Protein AF-A0A830DMX4-F1 (afdb_monomer_lite)

Foldseek 3Di:
DVVVVVVVVVVVVVVVVVVVVVVVVVVVVVVVVVVVPDDDPPPDPPDPVPPPPDPPPPPDDDQQDWDWDQDPVRDIAIWGFHADDPDPDTDTAGPDDPDPVRDDD

Organism: NCBI:txid374723

pLDDT: mean 81.21, std 17.01, range [42.91, 98.56]

Structure (mmCIF, N/CA/C/O backbone):
data_AF-A0A830DMX4-F1
#
_entry.id   AF-A0A830DMX4-F1
#
loop_
_atom_site.group_PDB
_atom_site.id
_atom_site.type_symbol
_atom_site.label_atom_id
_atom_site.label_alt_id
_atom_site.label_comp_id
_atom_site.label_asym_id
_atom_site.label_entity_id
_atom_site.label_seq_id
_atom_site.pdbx_PDB_ins_code
_atom_site.Cartn_x
_atom_site.Cartn_y
_atom_site.Cartn_z
_atom_site.occupancy
_atom_site.B_iso_or_equiv
_atom_site.auth_seq_id
_atom_site.auth_comp_id
_atom_site.auth_asym_id
_atom_site.auth_atom_id
_atom_site.pdbx_PDB_model_num
ATOM 1 N N . VAL A 1 1 ? 25.364 1.725 -35.404 1.00 63.75 1 VAL A N 1
ATOM 2 C CA . VAL A 1 1 ? 25.468 2.899 -34.502 1.00 63.75 1 VAL A CA 1
ATOM 3 C C . VAL A 1 1 ? 24.336 2.956 -33.469 1.00 63.75 1 VAL A C 1
ATOM 5 O O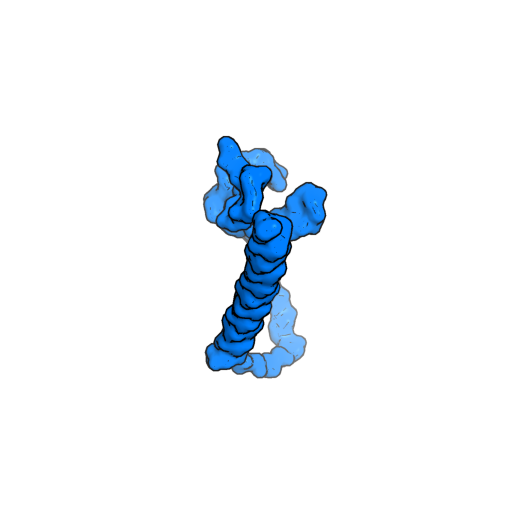 . VAL A 1 1 ? 24.633 3.144 -32.304 1.00 63.75 1 VAL A O 1
ATOM 8 N N . HIS A 1 2 ? 23.061 2.713 -33.814 1.00 79.12 2 HIS A N 1
ATOM 9 C CA . HIS A 1 2 ? 21.972 2.749 -32.811 1.00 79.12 2 HIS A CA 1
ATOM 10 C C . HIS A 1 2 ? 21.899 1.545 -31.855 1.00 79.12 2 HIS A C 1
ATOM 12 O O . HIS A 1 2 ? 21.402 1.690 -30.746 1.00 79.12 2 HIS A O 1
ATOM 18 N N . VAL A 1 3 ? 22.389 0.369 -32.257 1.00 9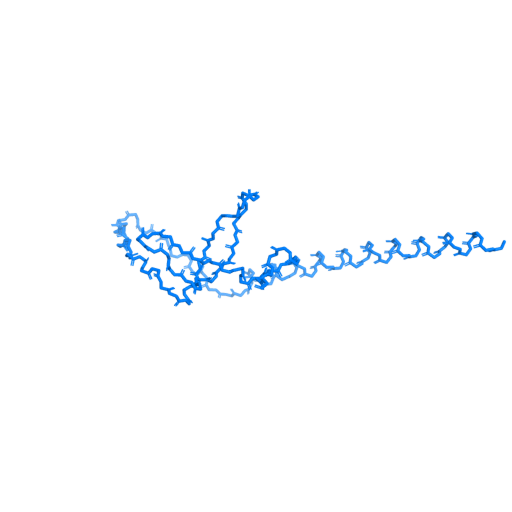1.75 3 VAL A N 1
ATOM 19 C CA . VAL A 1 3 ? 22.274 -0.860 -31.449 1.00 91.75 3 VAL A CA 1
ATOM 20 C C . VAL A 1 3 ? 23.104 -0.782 -30.167 1.00 91.75 3 VAL A C 1
ATOM 22 O O . VAL A 1 3 ? 22.593 -1.090 -29.097 1.00 91.75 3 VAL A O 1
ATOM 25 N N . GLU A 1 4 ? 24.347 -0.311 -30.262 1.00 93.19 4 GLU A N 1
ATOM 26 C CA . GLU A 1 4 ? 25.233 -0.147 -29.102 1.00 93.19 4 GLU A CA 1
ATOM 27 C C . GLU A 1 4 ? 24.678 0.887 -28.122 1.00 93.19 4 GLU A C 1
ATOM 29 O O . GLU A 1 4 ? 24.624 0.624 -26.928 1.00 93.19 4 GLU A O 1
ATOM 34 N N . LEU A 1 5 ? 24.159 2.012 -28.629 1.00 94.75 5 LEU A N 1
ATOM 35 C CA . LEU A 1 5 ? 23.520 3.032 -27.798 1.00 94.75 5 LEU A CA 1
ATOM 36 C C . LEU A 1 5 ? 22.307 2.476 -27.038 1.00 94.75 5 LEU A C 1
ATOM 38 O O . LEU A 1 5 ? 22.169 2.709 -25.841 1.00 94.75 5 LEU A O 1
ATOM 42 N N . VAL A 1 6 ? 21.435 1.729 -27.721 1.00 96.50 6 VAL A N 1
ATOM 43 C CA . VAL A 1 6 ? 20.258 1.114 -27.091 1.00 96.50 6 VAL A CA 1
ATOM 44 C C . VAL A 1 6 ? 20.672 0.077 -26.048 1.00 96.50 6 VAL A C 1
ATOM 46 O O . VAL A 1 6 ? 20.043 -0.001 -24.996 1.00 96.50 6 VAL A O 1
ATOM 49 N N . GLN A 1 7 ? 21.728 -0.696 -26.309 1.00 97.12 7 GLN A N 1
ATOM 50 C CA . GLN A 1 7 ? 22.235 -1.668 -25.345 1.00 97.12 7 GLN A CA 1
ATOM 51 C C . GLN A 1 7 ? 22.809 -0.975 -24.104 1.00 97.12 7 GLN A C 1
ATOM 53 O O . GLN A 1 7 ? 22.419 -1.310 -22.993 1.00 97.12 7 GLN A O 1
ATOM 58 N N . SER A 1 8 ? 23.629 0.065 -24.281 1.00 96.62 8 SER A N 1
ATOM 59 C CA . SER A 1 8 ? 24.194 0.821 -23.158 1.00 96.62 8 SER A CA 1
ATOM 60 C C . SER A 1 8 ? 23.129 1.504 -22.297 1.00 96.62 8 SER A C 1
ATOM 62 O O . SER A 1 8 ? 23.303 1.607 -21.085 1.00 96.62 8 SER A O 1
ATOM 64 N N . ILE A 1 9 ? 22.017 1.955 -22.891 1.00 97.69 9 ILE A N 1
ATOM 65 C CA . ILE A 1 9 ? 20.883 2.502 -22.130 1.00 97.69 9 ILE A CA 1
ATOM 66 C C . ILE A 1 9 ? 20.256 1.415 -21.255 1.00 97.69 9 ILE A C 1
ATOM 68 O O . ILE A 1 9 ? 20.064 1.643 -20.065 1.00 97.69 9 ILE A O 1
ATOM 72 N N . LYS A 1 10 ? 19.991 0.229 -21.813 1.00 98.06 1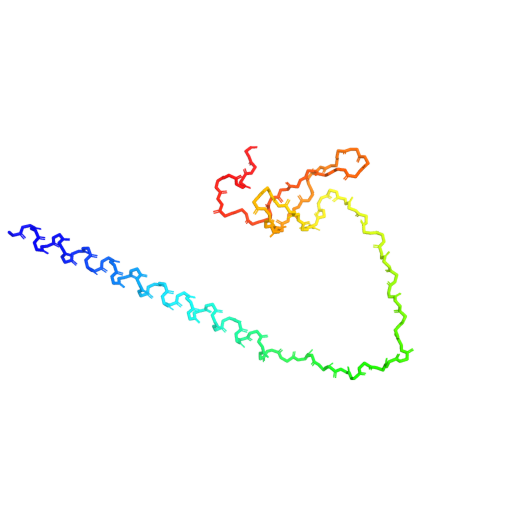0 LYS A N 1
ATOM 73 C CA . LYS A 1 10 ? 19.416 -0.890 -21.051 1.00 98.06 10 LYS A CA 1
ATOM 74 C C . LYS A 1 10 ? 20.317 -1.314 -19.896 1.00 98.06 10 LYS A C 1
ATOM 76 O O . LYS A 1 10 ? 19.834 -1.479 -18.780 1.00 98.06 10 LYS A O 1
ATOM 81 N N . ASP A 1 11 ? 21.618 -1.423 -20.149 1.00 98.31 11 ASP A N 1
ATOM 82 C CA . ASP A 1 11 ? 22.593 -1.800 -19.124 1.00 98.31 11 ASP A CA 1
ATOM 83 C C . ASP A 1 11 ? 22.630 -0.748 -17.994 1.00 98.31 11 ASP A C 1
ATOM 85 O O . ASP A 1 11 ? 22.696 -1.084 -16.808 1.00 98.31 11 ASP A O 1
ATOM 89 N N . ALA A 1 12 ? 22.520 0.541 -18.339 1.00 98.50 12 ALA A N 1
ATOM 90 C CA . ALA A 1 12 ? 22.435 1.625 -17.362 1.00 98.50 12 ALA A CA 1
ATOM 91 C C . ALA A 1 12 ? 21.116 1.609 -16.566 1.00 98.50 12 ALA A C 1
ATOM 93 O O . ALA A 1 12 ? 21.127 1.858 -15.358 1.00 98.50 12 ALA A O 1
ATOM 94 N N . GLU A 1 13 ? 19.985 1.309 -17.210 1.00 98.50 13 GLU A N 1
ATOM 95 C CA . GLU A 1 13 ? 18.675 1.174 -16.561 1.00 98.50 13 GLU A CA 1
ATOM 96 C C . GLU A 1 13 ? 18.658 0.012 -15.560 1.00 98.50 13 GLU A C 1
ATOM 98 O O . GLU A 1 13 ? 18.203 0.182 -14.424 1.00 98.50 13 GLU A O 1
ATOM 103 N N . GLU A 1 14 ? 19.206 -1.142 -15.944 1.00 98.56 14 GLU A N 1
ATOM 104 C CA . GLU A 1 14 ? 19.340 -2.312 -15.073 1.00 98.56 14 GLU A CA 1
ATOM 105 C C . GLU A 1 14 ? 20.266 -2.014 -13.885 1.00 98.56 14 GLU A C 1
ATOM 107 O O . GLU A 1 14 ? 19.901 -2.244 -12.725 1.00 98.56 14 GLU A O 1
ATOM 112 N N . GLY A 1 15 ? 21.423 -1.398 -14.143 1.00 98.31 15 GLY A N 1
ATOM 113 C CA . GLY A 1 15 ? 22.337 -0.954 -13.091 1.00 98.31 15 GLY A CA 1
ATOM 114 C C . GLY A 1 15 ? 21.675 0.015 -12.105 1.00 98.31 15 GLY A C 1
ATOM 115 O O . GLY A 1 15 ? 21.794 -0.144 -10.885 1.00 98.31 15 GLY A O 1
ATOM 116 N N . LEU A 1 16 ? 20.913 0.991 -12.609 1.00 98.56 16 LEU A N 1
ATOM 117 C CA . LEU A 1 16 ? 20.190 1.955 -11.779 1.00 98.56 16 LEU A CA 1
ATOM 118 C C . LEU A 1 16 ? 19.093 1.287 -10.942 1.00 98.56 16 LEU A C 1
ATOM 120 O O . LEU A 1 16 ? 18.901 1.652 -9.777 1.00 98.56 16 LEU A O 1
ATOM 124 N N . PHE A 1 17 ? 18.380 0.315 -11.509 1.00 98.25 17 PHE A N 1
ATOM 125 C CA . PHE A 1 17 ? 17.379 -0.463 -10.787 1.00 98.25 17 PHE A CA 1
ATOM 126 C C . PHE A 1 17 ? 18.002 -1.202 -9.596 1.00 98.25 17 PHE A C 1
ATOM 128 O O . PHE A 1 17 ? 17.516 -1.075 -8.465 1.00 98.25 17 PHE A O 1
ATOM 135 N N . HIS A 1 18 ? 19.116 -1.906 -9.814 1.00 98.50 18 HIS A N 1
ATOM 136 C CA . HIS A 1 18 ? 19.824 -2.610 -8.745 1.00 98.50 18 HIS A CA 1
ATOM 137 C C . HIS A 1 18 ? 20.342 -1.665 -7.659 1.00 98.50 18 HIS A C 1
ATOM 139 O O . HIS A 1 18 ? 20.185 -1.959 -6.471 1.00 98.50 18 HIS A O 1
ATOM 145 N N . LEU A 1 19 ? 20.882 -0.504 -8.041 1.00 98.44 19 LEU A N 1
ATOM 146 C CA . LEU A 1 19 ? 21.362 0.507 -7.098 1.00 98.44 19 LEU A CA 1
ATOM 147 C C . LEU A 1 19 ? 20.231 1.023 -6.195 1.00 98.44 19 LEU A C 1
ATOM 149 O O . LEU A 1 19 ? 20.381 1.085 -4.973 1.00 98.44 19 LEU A O 1
ATOM 153 N N . LYS A 1 20 ? 19.080 1.365 -6.787 1.00 98.44 20 LYS A N 1
ATOM 154 C CA . LYS A 1 20 ? 17.904 1.841 -6.043 1.00 98.44 20 LYS A CA 1
ATOM 155 C C . LYS A 1 20 ? 17.382 0.776 -5.085 1.00 98.44 20 LYS A C 1
ATOM 157 O O . LYS A 1 20 ? 17.112 1.087 -3.927 1.00 98.44 20 LYS A O 1
ATOM 162 N N . LYS A 1 21 ? 17.292 -0.479 -5.537 1.00 98.12 21 LYS A N 1
ATOM 163 C CA . LYS A 1 21 ? 16.882 -1.610 -4.694 1.00 98.12 21 LYS A CA 1
ATOM 164 C C . LYS A 1 21 ? 17.823 -1.794 -3.503 1.00 98.12 21 LYS A C 1
ATOM 166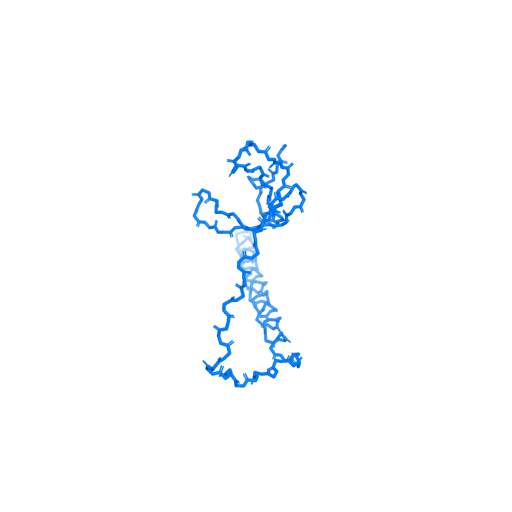 O O . LYS A 1 21 ? 17.354 -1.911 -2.376 1.00 98.12 21 LYS A O 1
ATOM 171 N N . ALA A 1 22 ? 19.135 -1.805 -3.742 1.00 97.81 22 ALA A N 1
ATOM 172 C CA . ALA A 1 22 ? 20.129 -1.970 -2.685 1.00 97.81 22 ALA A CA 1
ATOM 173 C C . ALA A 1 22 ? 20.063 -0.833 -1.654 1.00 97.81 22 ALA A C 1
ATOM 175 O O . ALA A 1 22 ? 20.123 -1.085 -0.453 1.00 97.81 22 ALA A O 1
ATOM 176 N N . ARG A 1 23 ? 19.886 0.415 -2.109 1.00 97.31 23 ARG A N 1
ATOM 177 C CA . ARG A 1 23 ? 19.709 1.569 -1.221 1.00 97.31 23 ARG A CA 1
ATOM 178 C C . ARG A 1 23 ? 18.452 1.446 -0.360 1.00 97.31 23 ARG A C 1
ATOM 180 O O . ARG A 1 23 ? 18.544 1.637 0.845 1.00 97.31 23 ARG A O 1
ATOM 187 N N . LEU A 1 24 ? 17.319 1.089 -0.962 1.00 97.25 24 LEU A N 1
ATOM 188 C CA . LEU A 1 24 ? 16.054 0.936 -0.243 1.00 97.25 24 LEU A CA 1
ATOM 189 C C . LEU A 1 24 ? 16.137 -0.152 0.837 1.00 97.25 24 LEU A C 1
ATOM 191 O O . LEU A 1 24 ? 15.652 0.056 1.942 1.00 97.25 24 LEU A O 1
ATOM 195 N N . LEU A 1 25 ? 16.776 -1.288 0.532 1.00 96.00 25 LEU A N 1
ATOM 196 C CA . LEU A 1 25 ? 16.997 -2.355 1.514 1.00 96.00 25 LEU A CA 1
ATOM 197 C C . LEU A 1 25 ? 17.841 -1.862 2.695 1.00 96.00 25 LEU A C 1
ATOM 199 O O . LEU A 1 25 ? 17.438 -2.036 3.836 1.00 96.00 25 LEU A O 1
ATOM 203 N N . ARG A 1 26 ? 18.946 -1.154 2.429 1.00 94.50 26 ARG A N 1
ATOM 204 C CA . ARG A 1 26 ? 19.789 -0.579 3.490 1.00 94.50 26 ARG A CA 1
ATOM 205 C C . ARG A 1 26 ? 19.056 0.451 4.347 1.00 94.50 26 ARG A C 1
ATOM 207 O O . ARG A 1 26 ? 19.271 0.501 5.551 1.00 94.50 26 ARG A O 1
ATOM 214 N N . GLU A 1 27 ? 18.231 1.296 3.734 1.00 93.25 27 GLU A N 1
ATOM 215 C CA . GLU A 1 27 ? 17.411 2.267 4.465 1.00 93.25 27 GLU A CA 1
ATOM 216 C C . GLU A 1 27 ? 16.379 1.551 5.351 1.00 93.25 27 GLU A C 1
ATOM 218 O O . GLU A 1 27 ? 16.217 1.927 6.509 1.00 93.25 27 GLU A O 1
ATOM 223 N N . ALA A 1 28 ? 15.746 0.482 4.855 1.00 91.94 28 ALA A N 1
ATOM 224 C CA . ALA A 1 28 ? 14.824 -0.336 5.642 1.00 91.94 28 ALA A CA 1
ATOM 225 C C . ALA A 1 28 ? 15.520 -1.034 6.825 1.00 91.94 28 ALA A C 1
ATOM 227 O O . ALA A 1 28 ? 15.003 -0.987 7.942 1.00 91.94 28 ALA A O 1
ATOM 228 N N . ASP A 1 29 ? 16.703 -1.611 6.602 1.00 91.56 29 ASP A N 1
ATOM 229 C CA . ASP A 1 29 ? 17.507 -2.236 7.658 1.00 91.56 29 ASP A CA 1
ATOM 230 C C . ASP A 1 29 ? 17.923 -1.199 8.715 1.00 91.56 29 ASP A C 1
ATOM 232 O O . ASP A 1 2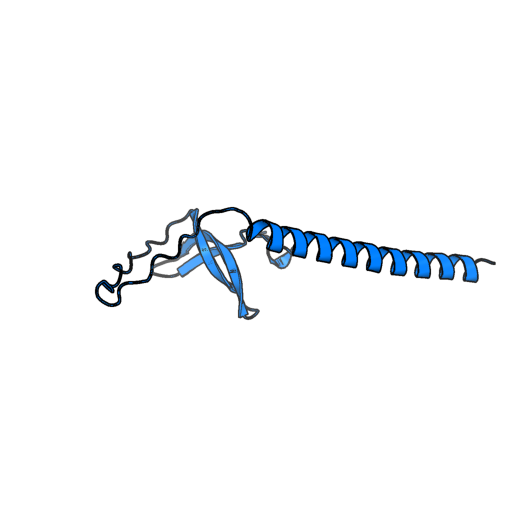9 ? 17.782 -1.435 9.912 1.00 91.56 29 ASP A O 1
ATOM 236 N N . SER A 1 30 ? 18.342 0.001 8.295 1.00 83.75 30 SER A N 1
ATOM 237 C CA . SER A 1 30 ? 18.719 1.084 9.213 1.00 83.75 30 SER A CA 1
ATOM 238 C C . SER A 1 30 ? 17.551 1.588 10.066 1.00 83.75 30 SER A C 1
ATOM 240 O O . SER A 1 30 ? 17.774 1.990 11.207 1.00 83.75 30 SER A O 1
ATOM 242 N N . VAL A 1 31 ? 16.322 1.597 9.540 1.00 85.62 31 VAL A N 1
ATOM 243 C CA . VAL A 1 31 ? 15.118 1.937 10.321 1.00 85.62 31 VAL A CA 1
ATOM 244 C C . VAL A 1 31 ? 14.827 0.853 11.357 1.00 85.62 31 VAL A C 1
ATOM 246 O O . VAL A 1 31 ? 14.461 1.175 12.487 1.00 85.62 31 VAL A O 1
ATOM 249 N N . LEU A 1 32 ? 15.018 -0.419 10.998 1.00 75.81 32 LEU A N 1
ATOM 250 C CA . LEU A 1 32 ? 14.846 -1.535 11.923 1.00 75.81 32 LEU A CA 1
ATOM 251 C C . LEU A 1 32 ? 15.882 -1.481 13.051 1.00 75.81 32 LEU A C 1
ATOM 253 O O . LEU A 1 32 ? 15.499 -1.569 14.211 1.00 75.81 32 LEU A O 1
ATOM 257 N N . GLU A 1 33 ? 17.162 -1.270 12.731 1.00 72.31 33 GLU A N 1
ATOM 258 C CA . GLU A 1 33 ? 18.240 -1.177 13.727 1.00 72.31 33 GLU A CA 1
ATOM 259 C C . GLU A 1 33 ? 18.145 0.091 14.588 1.00 72.31 33 GLU A C 1
ATOM 261 O O . GLU A 1 33 ? 18.340 0.032 15.801 1.00 72.31 33 GLU A O 1
ATOM 266 N N . GLY A 1 34 ? 17.756 1.228 14.001 1.00 58.12 34 GLY A N 1
ATOM 267 C CA . GLY A 1 34 ? 17.490 2.464 14.743 1.00 58.12 34 GLY A CA 1
ATOM 268 C C . GLY A 1 34 ? 16.309 2.347 15.715 1.00 58.12 34 GLY A C 1
ATOM 269 O O . GLY A 1 34 ? 16.286 3.031 16.735 1.00 58.12 34 GLY A O 1
ATOM 270 N N . SER A 1 35 ? 15.364 1.439 15.450 1.00 53.47 35 SER A N 1
ATOM 271 C CA . SER A 1 35 ? 14.258 1.127 16.361 1.00 53.47 35 SER A CA 1
ATOM 272 C C . SER A 1 35 ? 14.680 0.278 17.568 1.00 53.47 35 SER A C 1
ATOM 274 O O . SER A 1 35 ? 13.913 0.204 18.524 1.00 53.47 35 SER A O 1
ATOM 276 N N . VAL A 1 36 ? 15.858 -0.360 17.551 1.00 53.12 36 VAL A N 1
ATOM 277 C CA . VAL A 1 36 ? 16.350 -1.187 18.673 1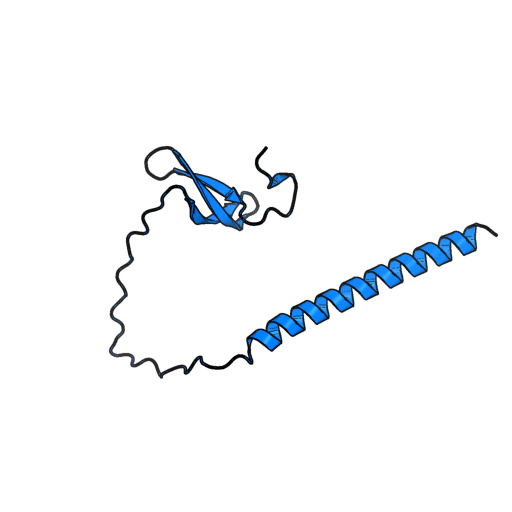.00 53.12 36 VAL A CA 1
ATOM 278 C C . VAL A 1 36 ? 17.149 -0.356 19.691 1.00 53.12 36 VAL A C 1
ATOM 280 O O . VAL A 1 36 ? 17.378 -0.815 20.803 1.00 53.12 36 VAL A O 1
ATOM 283 N N . ILE A 1 37 ? 17.557 0.873 19.340 1.00 51.00 37 ILE A N 1
ATOM 284 C CA . ILE A 1 37 ? 18.449 1.721 20.162 1.00 51.00 37 ILE A CA 1
ATOM 285 C C . ILE A 1 37 ? 17.702 2.915 20.804 1.00 51.00 37 ILE A C 1
ATOM 287 O O . ILE A 1 37 ? 18.314 3.787 21.411 1.00 51.00 37 ILE A O 1
ATOM 291 N N . SER A 1 38 ? 16.367 2.968 20.728 1.00 42.91 38 SER A N 1
ATOM 292 C CA . SER A 1 38 ? 15.584 3.885 21.571 1.00 42.91 38 SER A CA 1
ATOM 293 C C . SER A 1 38 ? 15.235 3.183 22.884 1.00 42.91 38 SER A C 1
ATOM 295 O O . SER A 1 38 ? 14.470 2.223 22.882 1.00 42.91 38 SER A O 1
ATOM 297 N N . ASP A 1 39 ? 15.827 3.676 23.970 1.00 48.78 39 ASP A N 1
ATOM 298 C CA . ASP A 1 39 ? 15.750 3.175 25.344 1.00 48.78 39 ASP A CA 1
ATOM 299 C C . ASP A 1 39 ? 14.340 2.829 25.868 1.00 48.78 39 ASP A C 1
ATOM 301 O O . ASP A 1 39 ? 13.350 3.497 25.570 1.00 48.78 39 ASP A O 1
ATOM 305 N N . ASP A 1 40 ? 14.357 1.848 26.780 1.00 45.03 40 ASP A N 1
ATOM 306 C CA . ASP A 1 40 ? 13.389 1.545 27.846 1.00 45.03 40 ASP A CA 1
ATOM 307 C C . ASP A 1 40 ? 12.360 0.425 27.618 1.00 45.03 40 ASP A C 1
ATOM 309 O O . ASP A 1 40 ? 11.159 0.573 27.830 1.00 45.03 40 ASP A O 1
ATOM 313 N N . VAL A 1 41 ? 12.852 -0.776 27.305 1.00 51.97 41 VAL A N 1
ATOM 314 C CA . VAL A 1 41 ? 12.199 -1.996 27.803 1.00 51.97 41 VAL A CA 1
ATOM 315 C C . VAL A 1 41 ? 13.101 -2.603 28.866 1.00 51.97 41 VAL A C 1
ATOM 317 O O . VAL A 1 41 ? 13.868 -3.536 28.620 1.00 51.97 41 VAL A O 1
ATOM 320 N N . LYS A 1 42 ? 13.015 -2.057 30.082 1.00 48.44 42 LYS A N 1
ATOM 321 C CA . LYS A 1 42 ? 13.387 -2.780 31.297 1.00 48.44 42 LYS A CA 1
ATOM 322 C C . LYS A 1 42 ? 12.513 -4.036 31.356 1.00 48.44 42 LYS A C 1
ATOM 324 O O . LYS A 1 42 ? 11.377 -3.992 31.815 1.00 48.44 42 LYS A O 1
ATOM 329 N N . VAL A 1 43 ? 13.027 -5.151 30.843 1.00 54.91 43 VAL A N 1
ATOM 330 C CA . VAL A 1 43 ? 12.415 -6.467 31.040 1.00 54.91 43 VAL A CA 1
ATOM 331 C C . VAL A 1 43 ? 12.558 -6.783 32.526 1.00 54.91 43 VAL A C 1
ATOM 333 O O . VAL A 1 43 ? 13.600 -7.261 32.975 1.00 54.91 43 VAL A O 1
ATOM 336 N N . GLU A 1 44 ? 11.545 -6.435 33.316 1.00 57.00 44 GLU A N 1
ATOM 337 C CA . GLU A 1 44 ? 11.440 -6.950 34.675 1.00 57.00 44 GLU A CA 1
ATOM 338 C C . GLU A 1 44 ? 11.324 -8.481 34.602 1.00 57.00 44 GLU A C 1
ATOM 340 O O . GLU A 1 44 ? 10.596 -8.999 33.747 1.00 57.00 44 GLU A O 1
ATOM 345 N N . PRO A 1 45 ? 12.056 -9.233 35.443 1.00 59.97 45 PRO A N 1
ATOM 346 C CA . PRO A 1 45 ? 11.878 -10.673 35.534 1.00 59.97 45 PRO A CA 1
ATOM 347 C C . PRO A 1 45 ? 10.420 -10.963 35.882 1.00 59.97 45 PRO A C 1
ATOM 349 O O . PRO A 1 45 ? 9.936 -10.537 36.928 1.00 59.97 45 PRO A O 1
ATOM 352 N N . LEU A 1 46 ? 9.720 -11.665 34.993 1.00 53.75 46 LEU A N 1
ATOM 353 C CA . LEU A 1 46 ? 8.351 -12.095 35.239 1.00 53.75 46 LEU A CA 1
ATOM 354 C C . LEU A 1 46 ? 8.356 -13.040 36.446 1.00 53.75 46 LEU A C 1
ATOM 356 O O . LEU A 1 46 ? 8.869 -14.157 36.361 1.00 53.75 46 LEU A O 1
ATOM 360 N N . ASP A 1 47 ? 7.817 -12.575 37.573 1.00 58.69 47 ASP A N 1
ATOM 361 C CA . ASP A 1 47 ? 7.536 -13.415 38.733 1.00 58.69 47 ASP A CA 1
ATOM 362 C C . ASP A 1 47 ? 6.479 -14.458 38.316 1.00 58.69 47 ASP A C 1
ATOM 364 O O . ASP A 1 47 ? 5.362 -14.079 37.942 1.00 58.69 47 ASP A O 1
ATOM 368 N N . PRO A 1 48 ? 6.793 -15.768 38.349 1.00 59.94 48 PRO A N 1
ATOM 369 C CA . PRO A 1 48 ? 5.868 -16.824 37.934 1.00 59.94 48 PRO A CA 1
ATOM 370 C C . PRO A 1 48 ? 4.603 -16.911 38.805 1.00 59.94 48 PRO A C 1
ATOM 372 O O . PRO A 1 48 ? 3.701 -17.687 38.492 1.00 59.94 48 PRO A O 1
ATOM 375 N N . THR A 1 49 ? 4.518 -16.130 39.885 1.00 59.19 49 THR A N 1
ATOM 376 C CA . THR A 1 49 ? 3.399 -16.139 40.834 1.00 59.19 49 THR A CA 1
ATOM 377 C C . THR A 1 49 ? 2.248 -15.202 40.434 1.00 59.19 49 THR A C 1
ATOM 379 O O . THR A 1 49 ? 1.148 -15.353 40.955 1.00 59.19 49 THR A O 1
ATOM 382 N N . ASN A 1 50 ? 2.451 -14.271 39.488 1.00 50.59 50 ASN A N 1
ATOM 383 C CA . ASN A 1 50 ? 1.459 -13.242 39.128 1.00 50.59 50 ASN A CA 1
ATOM 384 C C . ASN A 1 50 ? 0.805 -13.435 37.743 1.00 50.59 50 ASN A C 1
ATOM 386 O O . ASN A 1 50 ? 0.416 -12.472 37.087 1.00 50.59 50 ASN A O 1
ATOM 390 N N . ALA A 1 51 ? 0.677 -14.677 37.271 1.00 58.00 51 ALA A N 1
ATOM 391 C CA . ALA A 1 51 ? -0.064 -14.988 36.048 1.00 58.00 51 ALA A CA 1
ATOM 392 C C . ALA A 1 51 ? -1.586 -14.960 36.293 1.00 58.00 51 ALA A C 1
ATOM 394 O O . ALA A 1 51 ? -2.275 -15.963 36.100 1.00 58.00 51 ALA A O 1
ATOM 395 N N . GLU A 1 52 ? -2.127 -13.827 36.744 1.00 61.41 52 GLU A N 1
ATOM 396 C CA . GLU A 1 52 ? -3.561 -13.590 36.611 1.00 61.41 52 GLU A CA 1
ATOM 397 C C . GLU A 1 52 ? -3.815 -13.294 35.129 1.00 61.41 52 GLU A C 1
ATOM 399 O O . GLU A 1 52 ? -3.283 -12.335 34.571 1.00 61.41 52 GLU A O 1
ATOM 404 N N . ALA A 1 53 ? -4.530 -14.192 34.448 1.00 58.03 53 ALA A N 1
ATOM 405 C CA . ALA A 1 53 ? -4.888 -13.992 33.053 1.00 58.03 53 ALA A CA 1
ATOM 406 C C . ALA A 1 53 ? -5.689 -12.691 32.949 1.00 58.03 53 ALA A C 1
ATOM 408 O O . ALA A 1 53 ? -6.784 -12.606 33.509 1.00 58.03 53 ALA A O 1
ATOM 409 N N . GLU A 1 54 ? -5.145 -11.685 32.257 1.00 61.28 54 GLU A N 1
ATOM 410 C CA . GLU A 1 54 ? -5.892 -10.464 31.971 1.00 61.28 54 GLU A CA 1
ATOM 411 C C . GLU A 1 54 ? -7.248 -10.858 31.364 1.00 61.28 54 GLU A C 1
ATOM 413 O O . GLU A 1 54 ? -7.289 -11.694 30.449 1.00 61.28 54 GLU A O 1
ATOM 418 N N . PRO A 1 55 ? -8.370 -10.324 31.881 1.00 59.31 55 PRO A N 1
ATOM 419 C CA . PRO A 1 55 ? -9.678 -10.663 31.355 1.00 59.31 55 PRO A CA 1
ATOM 420 C C . PRO A 1 55 ? -9.692 -10.324 29.868 1.00 59.31 55 PRO A C 1
ATOM 422 O O . PRO A 1 55 ? -9.337 -9.211 29.478 1.00 59.31 55 PRO A O 1
ATOM 425 N N . LEU A 1 56 ? -10.088 -11.296 29.041 1.00 55.81 56 LEU A N 1
ATOM 426 C CA . LEU A 1 56 ? -10.317 -11.092 27.616 1.00 55.81 56 LEU A CA 1
ATOM 427 C C . LEU A 1 56 ? -11.391 -10.014 27.494 1.00 55.81 56 LEU A C 1
ATOM 429 O O . LEU A 1 56 ? -12.578 -10.300 27.626 1.00 55.81 56 LEU A O 1
ATOM 433 N N . VAL A 1 57 ? -10.967 -8.761 27.334 1.00 57.69 57 VAL A N 1
ATOM 434 C CA . VAL A 1 57 ? -11.878 -7.642 27.134 1.00 57.69 57 VAL A CA 1
ATOM 435 C C . VAL A 1 57 ? -12.705 -8.016 25.916 1.00 57.69 57 VAL A C 1
ATOM 437 O O . VAL A 1 57 ? -12.134 -8.206 24.841 1.00 57.69 57 VAL A O 1
ATOM 440 N N . ASP A 1 58 ? -14.019 -8.167 26.096 1.00 57.75 58 ASP A N 1
ATOM 441 C CA . ASP A 1 58 ? -14.959 -8.384 25.003 1.00 57.75 58 ASP A CA 1
ATOM 442 C C . ASP A 1 58 ? -14.766 -7.239 24.012 1.00 57.75 58 ASP A C 1
ATOM 444 O O . ASP A 1 58 ? -15.235 -6.113 24.210 1.00 57.75 58 ASP A O 1
ATOM 448 N N . GLN A 1 59 ? -13.964 -7.499 22.979 1.00 61.03 59 GLN A N 1
ATOM 449 C CA . GLN A 1 59 ? -13.542 -6.480 22.043 1.00 61.03 59 GLN A CA 1
ATOM 450 C C . GLN A 1 59 ? -14.747 -6.174 21.164 1.00 61.03 59 GLN A C 1
ATOM 452 O O . GLN A 1 59 ? -15.024 -6.836 20.166 1.00 61.03 59 GLN A O 1
ATOM 457 N N . SER A 1 60 ? -15.527 -5.196 21.609 1.00 72.12 60 SER A N 1
ATOM 458 C CA . SER A 1 60 ? -16.732 -4.741 20.939 1.00 72.12 60 SER A CA 1
ATOM 459 C C . SER A 1 60 ? -16.334 -4.021 19.653 1.00 72.12 60 SER A C 1
ATOM 461 O O . SER A 1 60 ? -15.918 -2.863 19.640 1.00 72.12 60 SER A O 1
ATOM 463 N N . PHE A 1 61 ? -16.420 -4.740 18.536 1.00 82.31 61 PHE A N 1
ATOM 464 C CA . PHE A 1 61 ? -16.153 -4.188 17.217 1.00 82.31 61 PHE A CA 1
ATOM 465 C C . PHE A 1 61 ? -17.248 -3.188 16.834 1.00 82.31 61 PHE A C 1
ATOM 467 O O . PHE A 1 61 ? -18.422 -3.539 16.721 1.00 82.31 61 PHE A O 1
ATOM 474 N N . SER A 1 62 ? -16.856 -1.937 16.609 1.00 89.12 62 SER A N 1
ATOM 475 C CA . SER A 1 62 ? -17.744 -0.861 16.157 1.00 89.12 62 SER A CA 1
ATOM 476 C C . SER A 1 62 ? -17.268 -0.283 14.823 1.00 89.12 62 SER A C 1
ATOM 478 O O . SER A 1 62 ? -16.105 -0.440 14.441 1.00 89.12 62 SER A O 1
ATOM 480 N N . ILE A 1 63 ? -18.160 0.395 14.095 1.00 91.56 63 ILE A N 1
ATOM 481 C CA . ILE A 1 63 ? -17.786 1.132 12.879 1.00 91.56 63 ILE A CA 1
ATOM 482 C C . ILE A 1 63 ? -16.713 2.170 13.240 1.00 91.56 63 ILE A C 1
ATOM 484 O O . ILE A 1 63 ? -16.846 2.896 14.220 1.00 91.56 63 ILE A O 1
ATOM 488 N N . GLY A 1 64 ? -15.632 2.214 12.465 1.00 90.50 64 GLY A N 1
ATOM 489 C CA . GLY A 1 64 ? -14.439 3.020 12.730 1.00 90.50 64 GLY A CA 1
ATOM 490 C C . GLY A 1 64 ? -13.358 2.307 13.550 1.00 90.50 64 GLY A C 1
ATOM 491 O O . GLY A 1 64 ? -12.246 2.822 13.663 1.00 90.50 64 GLY A O 1
ATOM 492 N N . SER A 1 65 ? -13.623 1.109 14.081 1.00 90.75 65 SER A N 1
ATOM 493 C CA . SER A 1 65 ? -12.594 0.322 14.768 1.00 90.75 65 SER A CA 1
ATOM 494 C C . SER A 1 65 ? -11.553 -0.203 13.779 1.00 90.75 65 SER A C 1
ATOM 496 O O . SER A 1 65 ? -11.885 -0.704 12.699 1.00 90.75 65 SER A O 1
ATOM 498 N N . LYS A 1 66 ? -10.277 -0.124 14.165 1.00 92.62 66 LYS A N 1
ATOM 499 C CA . LYS A 1 66 ? -9.181 -0.777 13.441 1.00 92.62 66 LYS A CA 1
ATOM 500 C C . LYS A 1 66 ? -9.150 -2.260 13.794 1.00 92.62 66 LYS A C 1
ATOM 502 O O . LYS A 1 66 ? -9.344 -2.628 14.948 1.00 92.62 66 LYS A O 1
ATOM 507 N N . CYS A 1 67 ? -8.879 -3.106 12.809 1.00 91.06 67 CYS A N 1
ATOM 508 C CA . CYS A 1 67 ? -8.800 -4.553 12.988 1.00 91.06 67 CYS A CA 1
ATOM 509 C C . CYS A 1 67 ? -7.764 -5.179 12.046 1.00 91.06 67 CYS A C 1
ATOM 511 O O . CYS A 1 67 ? -7.226 -4.520 11.151 1.00 91.06 67 CYS A O 1
ATOM 513 N N . ARG A 1 68 ? -7.497 -6.476 12.235 1.00 93.56 68 ARG A N 1
ATOM 514 C CA . ARG A 1 68 ? -6.820 -7.309 11.237 1.00 93.56 68 ARG A CA 1
ATOM 515 C C . ARG A 1 68 ? -7.811 -8.300 10.652 1.00 93.56 68 ARG A C 1
ATOM 517 O O . ARG A 1 68 ? -8.566 -8.920 11.392 1.00 93.56 68 ARG A O 1
ATOM 524 N N . PHE A 1 69 ? -7.768 -8.479 9.337 1.00 92.19 69 PHE A N 1
ATOM 525 C CA . PHE A 1 69 ? -8.596 -9.456 8.637 1.00 92.19 69 PHE A CA 1
ATOM 526 C C . PHE A 1 69 ? -7.751 -10.313 7.699 1.00 92.19 69 PHE A C 1
ATOM 528 O O . PHE A 1 69 ? -6.698 -9.886 7.210 1.00 92.19 69 PHE A O 1
ATOM 535 N N . ARG A 1 70 ? -8.207 -11.544 7.466 1.00 94.38 70 ARG A N 1
ATOM 536 C CA . ARG A 1 70 ? -7.568 -12.480 6.544 1.00 94.38 70 ARG A CA 1
ATOM 537 C C . ARG A 1 70 ? -8.211 -12.337 5.171 1.00 94.38 70 ARG A C 1
ATOM 539 O O . ARG A 1 70 ? -9.415 -12.528 5.032 1.00 94.38 70 ARG A O 1
ATOM 546 N N . TYR A 1 71 ? -7.414 -11.994 4.167 1.00 91.69 71 TYR A N 1
ATOM 547 C CA . TYR A 1 71 ? -7.895 -11.847 2.796 1.00 91.69 71 TYR A CA 1
ATOM 548 C C . TYR A 1 71 ? -7.886 -13.191 2.054 1.00 91.69 71 TYR A C 1
ATOM 550 O O . TYR A 1 71 ? -7.302 -14.171 2.522 1.00 91.69 71 TYR A O 1
ATOM 558 N N . THR A 1 72 ? -8.514 -13.245 0.880 1.00 92.25 72 THR A N 1
ATOM 559 C CA . THR A 1 72 ? -8.675 -14.468 0.068 1.00 92.25 72 THR A CA 1
ATOM 560 C C . THR A 1 72 ? -7.348 -15.114 -0.336 1.00 92.25 72 THR A C 1
ATOM 562 O O . THR A 1 72 ? -7.275 -16.325 -0.508 1.00 92.25 72 THR A O 1
ATOM 565 N N . ASN A 1 73 ? -6.270 -14.334 -0.408 1.00 89.25 73 ASN A N 1
ATOM 566 C CA . ASN A 1 73 ? -4.911 -14.829 -0.641 1.00 89.25 73 ASN A CA 1
ATOM 567 C C . ASN A 1 73 ? -4.241 -15.449 0.607 1.00 89.25 73 ASN A C 1
ATOM 569 O O . ASN A 1 73 ? -3.057 -15.784 0.577 1.00 89.25 73 ASN A O 1
ATOM 573 N N . GLY A 1 74 ? -4.965 -15.546 1.724 1.00 93.75 74 GLY A N 1
ATOM 574 C CA . GLY A 1 74 ? -4.512 -16.131 2.980 1.00 93.75 74 GLY A CA 1
ATOM 575 C C . GLY A 1 74 ? -3.663 -15.214 3.865 1.00 93.75 74 GLY A C 1
ATOM 576 O O . GLY A 1 74 ? -3.350 -15.624 4.985 1.00 93.75 74 GLY A O 1
ATOM 577 N N . ARG A 1 75 ? -3.309 -14.003 3.411 1.00 93.12 75 ARG A N 1
ATOM 578 C CA . ARG A 1 75 ? -2.494 -13.032 4.160 1.00 93.12 75 ARG A CA 1
ATOM 579 C C . ARG A 1 75 ? -3.358 -12.150 5.063 1.00 93.12 75 ARG A C 1
ATOM 581 O O . ARG A 1 75 ? -4.533 -11.910 4.789 1.00 93.12 75 ARG A O 1
ATOM 588 N N . TRP A 1 76 ? -2.751 -11.661 6.140 1.00 94.62 76 TRP A N 1
ATOM 589 C CA . TRP A 1 76 ? -3.383 -10.744 7.086 1.00 94.62 76 TRP A CA 1
ATOM 590 C C . TRP A 1 76 ? -3.110 -9.295 6.714 1.00 94.62 76 TRP A C 1
ATOM 592 O O . TRP A 1 76 ? -1.951 -8.914 6.545 1.00 94.62 76 TRP A O 1
ATOM 602 N N . TYR A 1 77 ? -4.162 -8.485 6.694 1.00 93.56 77 TYR A N 1
ATOM 603 C CA . TYR A 1 77 ? -4.092 -7.057 6.401 1.00 93.56 77 TYR A CA 1
ATOM 604 C C . TYR A 1 77 ? -4.676 -6.239 7.547 1.00 93.56 77 TYR A C 1
ATOM 606 O O . TYR A 1 77 ? -5.541 -6.716 8.283 1.00 93.56 77 TYR A O 1
ATOM 614 N N . ASN A 1 78 ? -4.192 -5.005 7.685 1.00 94.38 78 ASN A N 1
ATOM 615 C CA . ASN A 1 78 ? -4.802 -4.014 8.563 1.00 94.38 78 ASN A CA 1
ATOM 616 C C . ASN A 1 78 ? -6.018 -3.422 7.857 1.00 94.38 78 ASN A C 1
ATOM 618 O O . ASN A 1 78 ? -5.928 -3.026 6.690 1.00 94.38 78 ASN A O 1
ATOM 622 N N . GLY A 1 79 ? -7.132 -3.343 8.571 1.00 93.62 79 GLY A N 1
ATOM 623 C CA . GLY A 1 79 ? -8.366 -2.802 8.040 1.00 93.62 79 GLY A CA 1
ATOM 624 C C . GLY A 1 79 ? -9.123 -1.924 9.019 1.00 93.62 79 GLY A C 1
ATOM 625 O O . GLY A 1 79 ? -8.809 -1.857 10.209 1.00 93.62 79 GLY A O 1
ATOM 626 N N . LEU A 1 80 ? -10.121 -1.238 8.479 1.00 93.44 80 LEU A N 1
ATOM 627 C CA . LEU A 1 80 ? -11.048 -0.386 9.205 1.00 93.44 80 LEU A CA 1
ATOM 628 C C . LEU A 1 80 ? -12.465 -0.922 9.004 1.00 93.44 80 LEU A C 1
ATOM 630 O O . LEU A 1 80 ? -12.875 -1.168 7.870 1.00 93.44 80 LEU A O 1
ATOM 634 N N . ILE A 1 81 ? -13.214 -1.102 10.088 1.00 92.94 81 ILE A N 1
ATOM 635 C CA . ILE A 1 81 ? -14.619 -1.507 9.999 1.00 92.94 81 ILE A CA 1
ATOM 636 C C . ILE A 1 81 ? -15.429 -0.322 9.477 1.00 92.94 81 ILE A C 1
ATOM 638 O O . ILE A 1 81 ? -15.512 0.709 10.136 1.00 92.94 81 ILE A O 1
ATOM 642 N N . VAL A 1 82 ? -16.043 -0.464 8.306 1.00 93.38 82 VAL A N 1
ATOM 643 C CA . VAL A 1 82 ? -16.883 0.579 7.687 1.00 93.38 82 VAL A CA 1
ATOM 644 C C . VAL A 1 82 ? -18.371 0.264 7.756 1.00 93.38 82 VAL A C 1
ATOM 646 O O . VAL A 1 82 ? -19.200 1.135 7.520 1.00 93.38 82 VAL A O 1
ATOM 649 N N . GLY A 1 83 ? -18.725 -0.970 8.105 1.00 91.88 83 GLY A N 1
ATOM 650 C CA . GLY A 1 83 ? -20.110 -1.378 8.284 1.00 91.88 83 GLY A CA 1
ATOM 651 C C . GLY A 1 83 ? -20.209 -2.679 9.063 1.00 91.88 83 GLY A C 1
ATOM 652 O O . GLY A 1 83 ? -19.272 -3.474 9.078 1.00 91.88 83 GLY A O 1
ATOM 653 N N . LEU A 1 84 ? -21.355 -2.898 9.694 1.00 91.19 84 LEU A N 1
ATOM 654 C CA . LEU A 1 84 ? -21.703 -4.148 10.360 1.00 91.19 84 LEU A CA 1
ATOM 655 C C . LEU A 1 84 ? -22.896 -4.759 9.622 1.00 91.19 84 LEU A C 1
ATOM 657 O O . LEU A 1 84 ? -23.889 -4.074 9.382 1.00 91.19 84 LEU A O 1
ATOM 661 N N . GLU A 1 85 ? -22.789 -6.028 9.242 1.00 86.88 85 GLU A N 1
ATOM 662 C CA . GLU A 1 85 ? -23.865 -6.793 8.611 1.00 86.88 85 GLU A CA 1
ATOM 663 C C . GLU A 1 85 ? -24.305 -7.908 9.569 1.00 86.88 85 GLU A C 1
ATOM 665 O O . GLU A 1 85 ? -23.713 -8.980 9.637 1.00 86.88 85 GLU A O 1
ATOM 670 N N . GLY A 1 86 ? -25.353 -7.647 10.352 1.00 78.31 86 GLY A N 1
ATOM 671 C CA . GLY A 1 86 ? -25.908 -8.624 11.294 1.00 78.31 86 GLY A CA 1
ATOM 672 C C . GLY A 1 86 ? -24.995 -8.963 12.481 1.00 78.31 86 GLY A C 1
ATOM 673 O O . GLY A 1 86 ? -24.050 -8.244 12.807 1.00 78.31 86 GLY A O 1
ATOM 674 N N . SER A 1 87 ? -25.305 -10.065 13.170 1.00 75.19 87 SER A N 1
ATOM 675 C CA . SER A 1 87 ? -24.551 -10.526 14.339 1.00 75.19 87 SER A CA 1
ATOM 676 C C . SER A 1 87 ? -23.289 -11.276 13.902 1.00 75.19 87 SER A C 1
ATOM 678 O O . SER A 1 87 ? -23.332 -12.477 13.637 1.00 75.19 87 SER A O 1
ATOM 680 N N . GLY A 1 88 ? -22.166 -10.563 13.817 1.00 81.88 88 GLY A N 1
ATOM 681 C CA . GLY A 1 88 ? -20.837 -11.161 13.644 1.00 81.88 88 GLY A CA 1
ATOM 682 C C . GLY A 1 88 ? -20.213 -11.032 12.254 1.00 81.88 88 GLY A C 1
ATOM 683 O O . GLY A 1 88 ? -19.114 -11.543 12.056 1.00 81.88 88 GLY A O 1
ATOM 684 N N . THR A 1 89 ? -20.852 -10.334 11.307 1.00 89.44 89 THR A N 1
ATOM 685 C CA . THR A 1 89 ? -20.215 -9.979 10.026 1.00 89.44 89 THR A CA 1
ATOM 686 C C . THR A 1 89 ? -19.975 -8.476 9.960 1.00 89.44 89 THR A C 1
ATOM 688 O O . THR A 1 89 ? -20.792 -7.672 10.406 1.00 89.44 89 THR A O 1
ATOM 691 N N . ALA A 1 90 ? -18.830 -8.083 9.410 1.00 91.50 90 ALA A N 1
ATOM 692 C CA . ALA A 1 90 ? -18.439 -6.692 9.255 1.00 91.50 90 ALA A CA 1
ATOM 693 C C . ALA A 1 90 ? -17.864 -6.456 7.858 1.00 91.50 90 ALA A C 1
ATOM 695 O O . ALA A 1 90 ? -17.138 -7.291 7.318 1.00 91.50 90 ALA A O 1
ATOM 696 N N . LYS A 1 91 ? -18.157 -5.286 7.293 1.00 93.19 91 LYS A N 1
ATOM 697 C CA . LYS A 1 91 ? -17.487 -4.760 6.105 1.00 93.19 91 LYS A CA 1
ATOM 698 C C . LYS A 1 91 ? -16.223 -4.044 6.536 1.00 93.19 91 LYS A C 1
ATOM 700 O O . LYS A 1 91 ? -16.261 -3.160 7.394 1.00 93.19 91 LYS A O 1
ATOM 705 N N . ILE A 1 92 ? -15.113 -4.424 5.920 1.00 92.44 92 ILE A N 1
ATOM 706 C CA . ILE A 1 92 ? -13.781 -3.950 6.274 1.00 92.44 92 ILE A CA 1
ATOM 707 C C . ILE A 1 92 ? -13.128 -3.367 5.026 1.00 92.44 92 ILE A C 1
ATOM 709 O O . ILE A 1 92 ? -13.186 -3.971 3.956 1.00 92.44 92 ILE A O 1
ATOM 713 N N . THR A 1 93 ? -12.496 -2.206 5.161 1.00 92.75 93 THR A N 1
ATOM 714 C CA . THR A 1 93 ? -11.658 -1.609 4.113 1.00 92.75 93 THR A CA 1
ATOM 715 C C . THR A 1 93 ? -10.188 -1.787 4.450 1.00 92.75 93 THR A C 1
ATOM 717 O O . THR A 1 93 ? -9.819 -1.870 5.622 1.00 92.75 93 THR A O 1
ATOM 720 N N . PHE A 1 94 ? -9.330 -1.857 3.431 1.00 93.81 94 PHE A N 1
ATOM 721 C CA . PHE A 1 94 ? -7.885 -1.888 3.640 1.00 93.81 94 PHE A CA 1
ATOM 722 C C . PHE A 1 94 ? -7.413 -0.542 4.193 1.00 93.81 94 PHE A C 1
ATOM 724 O O . PHE A 1 94 ? -7.713 0.505 3.626 1.00 93.81 94 PHE A O 1
ATOM 731 N N . LEU A 1 95 ? -6.632 -0.567 5.274 1.00 92.19 95 LEU A N 1
ATOM 732 C CA . LEU A 1 95 ? -6.068 0.653 5.857 1.00 92.19 95 LEU A CA 1
ATOM 733 C C . LEU A 1 95 ? -4.907 1.208 5.013 1.00 92.19 95 LEU A C 1
ATOM 735 O O . LEU A 1 95 ? -4.680 2.412 4.977 1.00 92.19 95 LEU A O 1
ATOM 739 N N . THR A 1 96 ? -4.172 0.323 4.336 1.00 88.75 96 THR A N 1
ATOM 740 C CA . THR A 1 96 ? -3.011 0.649 3.492 1.00 88.75 96 THR A CA 1
ATOM 741 C C . THR A 1 96 ? -3.072 -0.150 2.182 1.00 88.75 96 THR A C 1
ATOM 743 O O . THR A 1 96 ? -2.351 -1.144 2.035 1.00 88.75 96 THR A O 1
ATOM 746 N N . PRO A 1 97 ? -3.977 0.202 1.253 1.00 85.19 97 PRO A N 1
ATOM 747 C CA . PRO A 1 97 ? -4.099 -0.481 -0.031 1.00 85.19 97 PRO A CA 1
ATOM 748 C C . PRO A 1 97 ? -2.847 -0.239 -0.884 1.00 85.19 97 PRO A C 1
ATOM 750 O O . PRO A 1 97 ? -2.419 0.896 -1.070 1.00 85.19 97 PRO A O 1
ATOM 753 N N . THR A 1 98 ? -2.248 -1.312 -1.403 1.00 84.50 98 THR A N 1
ATOM 754 C CA . THR A 1 98 ? -1.026 -1.251 -2.235 1.00 84.50 98 THR A CA 1
ATOM 755 C C . THR A 1 98 ? -1.279 -1.573 -3.707 1.00 84.50 98 THR A C 1
ATOM 757 O O . THR A 1 98 ? -0.355 -1.557 -4.515 1.00 84.50 98 THR A O 1
ATOM 760 N N . SER A 1 99 ? -2.524 -1.887 -4.063 1.00 82.25 99 SER A N 1
ATOM 761 C CA . SER A 1 99 ? -2.950 -2.201 -5.425 1.00 82.25 99 SER A CA 1
ATOM 762 C C . SER A 1 99 ? -4.363 -1.682 -5.659 1.00 82.25 99 SER A C 1
ATOM 764 O O . SER A 1 99 ? -5.136 -1.539 -4.712 1.00 82.25 99 SER A O 1
ATOM 766 N N . GLU A 1 100 ? -4.711 -1.445 -6.920 1.00 82.62 100 GLU A N 1
ATOM 767 C CA . GLU A 1 100 ? -6.044 -0.981 -7.317 1.00 82.62 100 GLU A CA 1
ATOM 768 C C . GLU A 1 100 ? -7.147 -1.949 -6.868 1.00 82.62 100 GLU A C 1
ATOM 770 O O . GLU A 1 100 ? -8.172 -1.521 -6.356 1.00 82.62 100 GLU A O 1
ATOM 775 N N . SER A 1 101 ? -6.885 -3.260 -6.900 1.00 79.06 101 SER A N 1
ATOM 776 C CA . SER A 1 101 ? -7.802 -4.289 -6.386 1.00 79.06 101 SER A CA 1
ATOM 777 C C . SER A 1 101 ? -8.083 -4.216 -4.876 1.00 79.06 101 SER A C 1
ATOM 779 O O . SER A 1 101 ? -8.973 -4.910 -4.390 1.00 79.06 101 SER A O 1
ATOM 781 N N . MET A 1 102 ? -7.302 -3.437 -4.119 1.00 80.88 102 MET A N 1
ATOM 782 C CA . MET A 1 102 ? -7.498 -3.201 -2.681 1.00 80.88 102 MET A CA 1
ATOM 783 C C . MET A 1 102 ? -8.163 -1.851 -2.388 1.00 80.88 102 MET A C 1
ATOM 785 O O . MET A 1 102 ? -8.503 -1.584 -1.234 1.00 80.88 102 MET A O 1
ATOM 789 N N . LEU A 1 103 ? -8.322 -0.992 -3.397 1.00 76.50 103 LEU A N 1
ATOM 790 C CA . LEU A 1 103 ? -9.084 0.241 -3.270 1.00 76.50 103 LEU A CA 1
ATOM 791 C C . LEU A 1 103 ? -10.572 -0.097 -3.355 1.00 76.50 103 LEU A C 1
ATOM 793 O O . LEU A 1 103 ? -11.007 -0.885 -4.191 1.00 76.50 103 LEU A O 1
ATOM 797 N N . VAL A 1 104 ? -11.349 0.477 -2.442 1.00 65.94 104 VAL A N 1
ATOM 798 C CA . VAL A 1 104 ? -12.809 0.394 -2.492 1.00 65.94 104 VAL A CA 1
ATOM 799 C C . VAL A 1 104 ? -13.251 1.330 -3.616 1.00 65.94 104 VAL A C 1
ATOM 801 O O . VAL A 1 104 ? -12.946 2.520 -3.546 1.00 65.94 104 VAL A O 1
ATOM 804 N N . GLY A 1 105 ? -13.871 0.781 -4.663 1.00 49.59 105 GLY A N 1
ATOM 805 C CA . GLY A 1 105 ? -14.529 1.561 -5.717 1.00 49.59 105 GLY A CA 1
ATOM 806 C C . GLY A 1 105 ? -15.832 2.186 -5.245 1.00 49.59 105 GLY A C 1
ATOM 807 O O . GLY A 1 105 ? -16.466 1.599 -4.337 1.00 49.59 105 GLY A O 1
#

Radius of gyration: 24.03 Å; chains: 1; bounding box: 51×21×75 Å

Secondary structure (DSSP, 8-state):
-HHHHHHHHHHHHHHHHHHHHHHHHHHHHHHHHHTTSS---------TT-------------TT-EEEEE-TTS-EEEEEEEEEETTTEEEEEESS--SGGGS--

Sequence (105 aa):
VHVELVQSIKDAEEGLFHLKKARLLREADSVLEGSVISDDVKVEPLDPTNAEAEPLVDQSFSIGSKCRFRYTNGRWYNGLIVGLEGSGTAKITFLTPTSESMLVG